Protein AF-A0A4Y2PRA4-F1 (afdb_monomer_lite)

Secondary structure (DSSP, 8-state):
---PPPS-----------S---HHHHHHHHTTSSSSPBPTTSSB--HHHHHHT-GGGGGGPPPPPPSTTHHHHHHHHHH-HHHHHHHHHHHHHHHHHHHHHHHHHHHHHHHHHHHHHHHHHHHHHHHHHHHH-

Structure (mmCIF, N/CA/C/O backbone):
data_AF-A0A4Y2PRA4-F1
#
_entry.id   AF-A0A4Y2PRA4-F1
#
loop_
_atom_site.group_PDB
_atom_site.id
_atom_site.type_symbol
_atom_site.label_atom_id
_atom_site.label_alt_id
_atom_site.label_comp_id
_atom_site.label_asym_id
_atom_site.label_entity_id
_atom_site.label_seq_id
_atom_site.pdbx_PDB_ins_code
_atom_site.Cartn_x
_atom_site.Cartn_y
_atom_site.Cartn_z
_atom_site.occupancy
_atom_site.B_iso_or_equiv
_atom_site.auth_seq_id
_atom_site.auth_comp_id
_atom_site.auth_as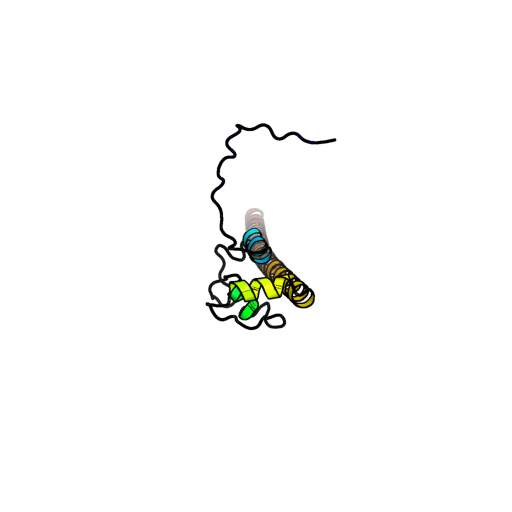ym_id
_atom_site.auth_atom_id
_atom_site.pdbx_PDB_model_num
ATOM 1 N N . MET A 1 1 ? -9.349 39.445 25.478 1.00 37.06 1 MET A N 1
ATOM 2 C CA . MET A 1 1 ? -9.849 39.540 24.090 1.00 37.06 1 MET A CA 1
ATOM 3 C C . MET A 1 1 ? -11.007 38.573 23.947 1.00 37.06 1 MET A C 1
ATOM 5 O O . MET A 1 1 ? -10.808 37.377 24.086 1.00 37.06 1 MET A O 1
ATOM 9 N N . ILE A 1 2 ? -12.215 39.108 23.796 1.00 34.78 2 ILE A N 1
ATOM 10 C CA . ILE A 1 2 ? -13.472 38.359 23.706 1.00 34.78 2 ILE A CA 1
ATOM 11 C C . ILE A 1 2 ? -13.952 38.535 22.265 1.00 34.78 2 ILE A C 1
ATOM 13 O O . ILE A 1 2 ? -14.227 39.664 21.858 1.00 34.78 2 ILE A O 1
ATOM 17 N N . PHE A 1 3 ? -14.015 37.462 21.477 1.00 33.72 3 PHE A N 1
ATOM 18 C CA . PHE A 1 3 ? -14.594 37.524 20.135 1.00 33.72 3 PHE A CA 1
ATOM 19 C C . PHE A 1 3 ? -16.120 37.499 20.255 1.00 33.72 3 PHE A C 1
ATOM 21 O O . PHE A 1 3 ? -16.711 36.487 20.625 1.00 33.72 3 PHE A O 1
ATOM 28 N N . ARG A 1 4 ? -16.764 38.635 19.964 1.00 39.28 4 ARG A N 1
ATOM 29 C CA . ARG A 1 4 ? -18.213 38.698 19.734 1.00 39.28 4 ARG A CA 1
ATOM 30 C C . ARG A 1 4 ? -18.503 38.064 18.373 1.00 39.28 4 ARG A C 1
ATOM 32 O O . ARG A 1 4 ? -17.969 38.514 17.364 1.00 39.28 4 ARG A O 1
ATOM 39 N N . VAL A 1 5 ? -19.351 37.040 18.354 1.00 46.97 5 VAL A N 1
ATOM 40 C CA . VAL A 1 5 ? -19.907 36.450 17.130 1.00 46.97 5 VAL A CA 1
ATOM 41 C C . VAL A 1 5 ? -21.055 37.344 16.652 1.00 46.97 5 VAL A C 1
ATOM 43 O O . VAL A 1 5 ? -21.958 37.659 17.427 1.00 46.97 5 VAL A O 1
ATOM 46 N N . THR A 1 6 ? -21.017 37.790 15.398 1.00 39.81 6 THR A N 1
ATOM 47 C CA . THR A 1 6 ? -22.123 38.509 14.750 1.00 39.81 6 THR A CA 1
ATOM 48 C C . THR A 1 6 ? -23.201 37.516 14.286 1.00 39.81 6 THR A C 1
ATOM 50 O O . THR A 1 6 ? -22.863 36.487 13.698 1.00 39.81 6 THR A O 1
ATOM 53 N N . PRO A 1 7 ? -24.503 37.777 14.514 1.00 42.66 7 PRO A N 1
ATOM 54 C CA . PRO A 1 7 ? -25.568 36.913 14.017 1.00 42.66 7 PRO A CA 1
ATOM 55 C C . PRO A 1 7 ? -25.950 37.337 12.592 1.00 42.66 7 PRO A C 1
ATOM 57 O O . PRO A 1 7 ? -26.307 38.490 12.368 1.00 42.66 7 PRO A O 1
ATOM 60 N N . GLY A 1 8 ? -25.884 36.423 11.617 1.00 50.56 8 GLY A N 1
ATOM 61 C CA . GLY A 1 8 ? -26.478 36.662 10.289 1.00 50.56 8 GLY A CA 1
ATOM 62 C C . GLY A 1 8 ? -25.689 36.181 9.074 1.00 50.56 8 GLY A C 1
ATOM 63 O O . GLY A 1 8 ? -26.234 36.179 7.971 1.00 50.56 8 GLY A O 1
ATOM 64 N N . VAL A 1 9 ? -24.448 35.716 9.228 1.00 44.66 9 VAL A N 1
ATOM 65 C CA . VAL A 1 9 ? -23.766 35.034 8.120 1.00 44.66 9 VAL A CA 1
ATOM 66 C C . VAL A 1 9 ? -24.272 33.597 8.077 1.00 44.66 9 VAL A C 1
ATOM 68 O O . VAL A 1 9 ? -23.974 32.797 8.962 1.00 44.66 9 VAL A O 1
ATOM 71 N N . ARG A 1 10 ? -25.064 33.271 7.049 1.00 51.12 10 ARG A N 1
ATOM 72 C CA . ARG A 1 10 ? -25.344 31.880 6.682 1.00 51.12 10 ARG A CA 1
ATOM 73 C C . ARG A 1 10 ? -24.005 31.208 6.410 1.00 51.12 10 ARG A C 1
ATOM 75 O O . ARG A 1 10 ? -23.402 31.421 5.362 1.00 51.12 10 ARG A O 1
ATOM 82 N N . VAL A 1 11 ? -23.546 30.412 7.369 1.00 49.62 11 VAL A N 1
ATOM 83 C CA . VAL A 1 11 ? -22.518 29.407 7.124 1.00 49.62 11 VAL A CA 1
ATOM 84 C C . VAL A 1 11 ? -23.088 28.518 6.018 1.00 49.62 11 VAL A C 1
ATOM 86 O O . VAL A 1 11 ? -24.207 28.020 6.188 1.00 49.62 11 VAL A O 1
ATOM 89 N N . PRO A 1 12 ? -22.408 28.349 4.871 1.00 39.25 12 PRO A N 1
ATOM 90 C CA . PRO A 1 12 ? -22.815 27.340 3.912 1.00 39.25 12 PRO A CA 1
ATOM 9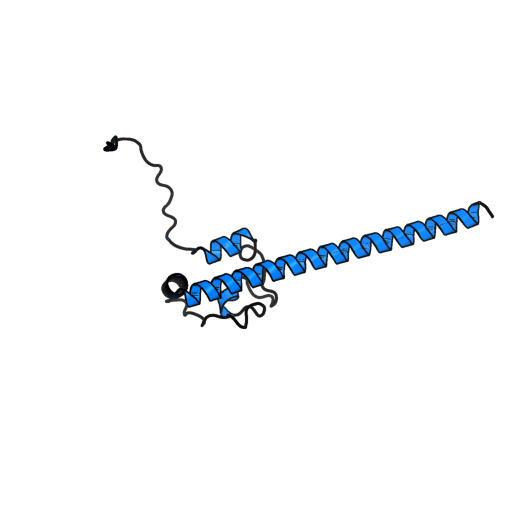1 C C . PRO A 1 12 ? -22.901 26.032 4.686 1.00 39.25 12 PRO A C 1
ATOM 93 O O . PRO A 1 12 ? -21.936 25.643 5.345 1.00 39.25 12 PRO A O 1
ATOM 96 N N . GLN A 1 13 ? -24.068 25.394 4.676 1.00 44.34 13 GLN A N 1
ATOM 97 C CA . GLN A 1 13 ? -24.222 24.054 5.213 1.00 44.34 13 GLN A CA 1
ATOM 98 C C . GLN A 1 13 ? -23.409 23.144 4.293 1.00 44.34 13 GLN A C 1
ATOM 100 O O . GLN A 1 13 ? -23.906 22.628 3.296 1.00 44.34 13 GLN A O 1
ATOM 105 N N . VAL A 1 14 ? -22.108 23.049 4.570 1.00 44.88 14 VAL A N 1
ATOM 106 C CA . VAL A 1 14 ? -21.234 22.066 3.953 1.00 44.88 14 VAL A CA 1
ATOM 107 C C . VAL A 1 14 ? -21.852 20.741 4.348 1.00 44.88 14 VAL A C 1
ATOM 109 O O . VAL A 1 14 ? -22.011 20.464 5.539 1.00 44.88 14 VAL A O 1
ATOM 112 N N . ALA A 1 15 ? -22.318 20.008 3.339 1.00 39.56 15 ALA A N 1
ATOM 113 C CA . ALA A 1 15 ? -22.976 18.730 3.503 1.00 39.56 15 ALA A CA 1
ATOM 114 C C . ALA A 1 15 ? -22.232 17.917 4.564 1.00 39.56 15 ALA A C 1
ATOM 116 O O . ALA A 1 15 ? -21.016 17.736 4.483 1.00 39.56 15 ALA A O 1
ATOM 117 N N . SER A 1 16 ? -22.970 17.496 5.587 1.00 39.88 16 SER A N 1
ATOM 118 C CA . SER A 1 16 ? -22.447 16.690 6.678 1.00 39.88 16 SER A CA 1
ATOM 119 C C . SER A 1 16 ? -21.997 15.348 6.097 1.00 39.88 16 SER A C 1
ATOM 121 O O . SER A 1 16 ? -22.792 14.419 5.933 1.00 39.88 16 SER A O 1
ATOM 123 N N . ALA A 1 17 ? -20.726 15.266 5.703 1.00 39.94 17 ALA A N 1
ATOM 124 C CA . ALA A 1 17 ? -20.071 14.015 5.376 1.00 39.94 17 ALA A CA 1
ATOM 125 C C . ALA A 1 17 ? -19.891 13.269 6.697 1.00 39.94 17 ALA A C 1
ATOM 127 O O . ALA A 1 17 ? -18.915 13.463 7.417 1.00 39.94 17 ALA A O 1
ATOM 128 N N . HIS A 1 18 ? -20.895 12.471 7.040 1.00 31.83 18 HIS A N 1
ATOM 129 C CA . HIS A 1 18 ? -20.860 11.552 8.161 1.00 31.83 18 HIS A CA 1
ATOM 130 C C . HIS A 1 18 ? -19.612 10.653 8.031 1.00 31.83 18 HIS A C 1
ATOM 132 O O . HIS A 1 18 ? -19.533 9.814 7.135 1.00 31.83 18 HIS A O 1
ATOM 138 N N . GLU A 1 19 ? -18.614 10.893 8.885 1.00 48.75 19 GLU A N 1
ATOM 139 C CA . GLU A 1 19 ? -17.744 9.918 9.571 1.00 48.75 19 GLU A CA 1
ATOM 140 C C . GLU A 1 19 ? -16.987 8.823 8.803 1.00 48.75 19 GLU A C 1
ATOM 142 O O . GLU A 1 19 ? -16.339 7.993 9.434 1.00 48.75 19 GLU A O 1
ATOM 147 N N . ARG A 1 20 ? -16.994 8.746 7.475 1.00 45.81 20 ARG A N 1
ATOM 148 C CA . ARG A 1 20 ? -16.714 7.428 6.886 1.00 45.81 20 ARG A CA 1
ATOM 149 C C . ARG A 1 20 ? -15.289 7.012 6.582 1.00 45.81 20 ARG A C 1
ATOM 151 O O . ARG A 1 20 ? -15.165 5.878 6.145 1.00 45.81 20 ARG A O 1
ATOM 158 N N . HIS A 1 21 ? -14.232 7.784 6.850 1.00 56.69 21 HIS A N 1
ATOM 159 C CA . HIS A 1 21 ? -12.861 7.329 6.559 1.00 56.69 21 HIS A CA 1
ATOM 160 C C . HIS A 1 21 ? -11.795 7.994 7.454 1.00 56.69 21 HIS A C 1
ATOM 162 O O . HIS A 1 21 ? -11.484 9.171 7.300 1.00 56.69 21 HIS A O 1
ATOM 168 N N . GLY A 1 22 ? -11.213 7.220 8.382 1.00 61.06 22 GLY A N 1
ATOM 169 C CA . GLY A 1 22 ? -10.091 7.653 9.224 1.00 61.06 22 GLY A CA 1
ATOM 170 C C . GLY A 1 22 ? -8.802 7.943 8.430 1.00 61.06 22 GLY A C 1
ATOM 171 O O . GLY A 1 22 ? -8.734 7.658 7.230 1.00 61.06 22 GLY A O 1
ATOM 172 N N . PRO A 1 23 ? -7.737 8.450 9.089 1.00 67.62 23 PRO A N 1
ATOM 173 C CA . PRO A 1 23 ? -6.486 8.863 8.436 1.00 67.62 23 PRO A CA 1
ATOM 174 C C . PRO A 1 23 ? -5.882 7.781 7.532 1.00 67.62 23 PRO A C 1
ATOM 176 O O . PRO A 1 23 ? -5.277 8.094 6.511 1.00 67.62 23 PRO A O 1
ATOM 179 N N . PHE A 1 24 ? -6.102 6.508 7.860 1.00 70.12 24 PHE A N 1
ATOM 180 C CA . PHE A 1 24 ? -5.676 5.365 7.059 1.00 70.12 24 PHE A CA 1
ATOM 181 C C . PHE A 1 24 ? -6.196 5.395 5.619 1.00 70.12 24 PHE A C 1
ATOM 183 O O . PHE A 1 24 ? -5.414 5.302 4.676 1.00 70.12 24 PHE A O 1
ATOM 190 N N . VAL A 1 25 ? -7.505 5.567 5.429 1.00 74.31 25 VAL A N 1
ATOM 191 C CA . VAL A 1 25 ? -8.098 5.558 4.086 1.00 74.31 25 VAL A CA 1
ATOM 192 C C . VAL A 1 25 ? -7.681 6.803 3.312 1.00 74.31 25 VAL A C 1
ATOM 194 O O . VAL A 1 25 ? -7.388 6.708 2.123 1.00 74.31 25 VAL A O 1
ATOM 197 N N . THR A 1 26 ? -7.554 7.944 3.992 1.00 74.44 26 THR A N 1
ATOM 198 C CA . THR A 1 26 ? -7.027 9.181 3.401 1.00 74.44 26 THR A CA 1
ATOM 199 C C . THR A 1 26 ? -5.605 8.992 2.873 1.00 74.44 26 THR A C 1
ATOM 201 O O . THR A 1 26 ? -5.309 9.399 1.749 1.00 74.44 26 THR A O 1
ATOM 204 N N . TYR A 1 27 ? -4.728 8.334 3.640 1.00 73.12 27 TYR A N 1
ATOM 205 C CA . TYR A 1 27 ? -3.368 8.020 3.194 1.00 73.12 27 TYR A CA 1
ATOM 206 C C . TYR A 1 27 ? -3.362 7.057 2.006 1.00 73.12 27 TYR A C 1
ATOM 208 O O . TYR A 1 27 ? -2.668 7.315 1.023 1.00 73.12 27 TYR A O 1
ATOM 216 N N . LEU A 1 28 ? -4.162 5.990 2.049 1.00 79.00 28 LEU A N 1
ATOM 217 C CA . LEU A 1 28 ? -4.260 5.053 0.928 1.00 79.00 28 LEU A CA 1
ATOM 218 C C . LEU A 1 28 ? -4.791 5.729 -0.342 1.00 79.00 28 LEU A C 1
ATOM 220 O O . LEU A 1 28 ? -4.277 5.478 -1.428 1.00 79.00 28 LEU A O 1
ATOM 224 N N . HIS A 1 29 ? -5.785 6.606 -0.224 1.00 79.75 29 HIS A N 1
ATOM 225 C CA . HIS A 1 29 ? -6.331 7.348 -1.357 1.00 79.75 29 HIS A CA 1
ATOM 226 C C . HIS A 1 29 ? -5.310 8.332 -1.943 1.00 79.75 29 HIS A C 1
ATOM 228 O O . HIS A 1 29 ? -5.151 8.406 -3.157 1.00 79.75 29 HIS A O 1
ATOM 234 N N . ARG A 1 30 ? -4.560 9.053 -1.097 1.00 79.12 30 ARG A N 1
ATOM 235 C CA . ARG A 1 30 ? -3.521 9.997 -1.545 1.00 79.12 30 ARG A CA 1
ATOM 236 C C . ARG A 1 30 ? -2.442 9.332 -2.404 1.00 79.12 30 ARG A C 1
ATOM 238 O O . ARG A 1 30 ? -1.912 9.974 -3.305 1.00 79.12 30 ARG A O 1
ATOM 245 N N . PHE A 1 31 ? -2.121 8.073 -2.123 1.00 74.12 31 PHE A N 1
ATOM 246 C CA . PHE A 1 31 ? -1.151 7.287 -2.891 1.00 74.12 31 PHE A CA 1
ATOM 247 C C . PHE A 1 31 ? -1.800 6.376 -3.948 1.00 74.12 31 PHE A C 1
ATOM 249 O O . PHE A 1 31 ? -1.130 5.495 -4.490 1.00 74.12 31 PHE A O 1
ATOM 256 N N . ASP A 1 32 ? -3.090 6.582 -4.238 1.00 76.25 32 ASP A N 1
ATOM 257 C CA . ASP A 1 32 ? -3.881 5.814 -5.209 1.00 76.25 32 ASP A CA 1
ATOM 258 C C . ASP A 1 32 ? -3.822 4.288 -4.975 1.00 76.25 32 ASP A C 1
ATOM 260 O O . ASP A 1 32 ? -3.825 3.466 -5.892 1.00 76.25 32 ASP A O 1
ATOM 264 N N . LEU A 1 33 ? -3.737 3.888 -3.703 1.00 75.75 33 LEU A N 1
ATOM 265 C CA . LEU A 1 33 ? -3.746 2.486 -3.284 1.00 75.75 33 LEU A CA 1
ATOM 266 C C . LEU A 1 33 ? -5.171 1.919 -3.211 1.00 75.75 33 LEU A C 1
ATOM 268 O O . LEU A 1 33 ? -5.348 0.721 -3.408 1.00 75.75 33 LEU A O 1
ATOM 272 N N . CYS A 1 34 ? -6.171 2.765 -2.926 1.00 68.75 34 CYS A N 1
ATOM 273 C CA . CYS A 1 34 ? -7.549 2.355 -2.616 1.00 68.75 34 CYS A CA 1
ATOM 274 C C . CYS A 1 34 ? -8.575 2.652 -3.728 1.00 68.75 34 CYS A C 1
ATOM 276 O O . CYS A 1 34 ? -9.633 2.025 -3.771 1.00 68.75 34 CYS A 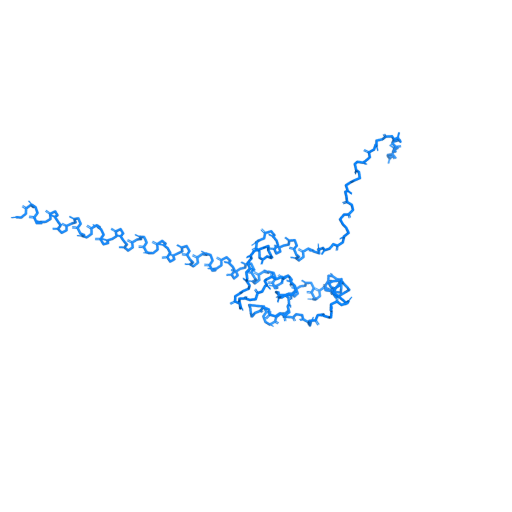O 1
ATOM 278 N N . SER A 1 35 ? -8.311 3.632 -4.593 1.00 61.28 35 SER A N 1
ATOM 279 C CA . SER A 1 35 ? -9.300 4.186 -5.527 1.00 61.28 35 SER A CA 1
ATOM 280 C C . SER A 1 35 ? -9.499 3.334 -6.782 1.00 61.28 35 SER A C 1
ATOM 282 O O . SER A 1 35 ? -10.638 3.177 -7.209 1.00 61.28 35 SER A O 1
ATOM 284 N N . HIS A 1 36 ? -8.440 2.735 -7.343 1.00 60.09 36 HIS A N 1
ATOM 285 C CA . HIS A 1 36 ? -8.543 1.952 -8.591 1.00 60.09 36 HIS A CA 1
ATOM 286 C C . HIS A 1 36 ? -7.594 0.745 -8.690 1.00 60.09 36 HIS A C 1
ATOM 288 O O . HIS A 1 36 ? -7.641 0.015 -9.679 1.00 60.09 36 HIS A O 1
ATOM 294 N N . ASN A 1 37 ? -6.749 0.495 -7.683 1.00 67.19 37 ASN A N 1
ATOM 295 C CA . ASN A 1 37 ? -5.761 -0.582 -7.738 1.00 67.19 37 ASN A CA 1
ATOM 296 C C . ASN A 1 37 ? -6.238 -1.855 -7.028 1.00 67.19 37 ASN A C 1
ATOM 298 O O . ASN A 1 37 ? -6.721 -1.834 -5.894 1.00 67.19 37 ASN A O 1
ATOM 302 N N . ARG A 1 38 ? -6.085 -2.989 -7.718 1.00 80.62 38 ARG A N 1
ATOM 303 C CA . ARG A 1 38 ? -6.199 -4.326 -7.125 1.00 80.62 38 ARG A CA 1
ATOM 304 C C . ARG A 1 38 ? -4.962 -4.576 -6.262 1.00 80.62 38 ARG A C 1
ATOM 306 O O . ARG A 1 38 ? -3.883 -4.056 -6.542 1.00 80.62 38 ARG A O 1
ATOM 313 N N . CYS A 1 39 ? -5.117 -5.363 -5.206 1.00 84.50 39 CYS A N 1
ATOM 314 C CA . CYS A 1 39 ? -3.970 -5.850 -4.448 1.00 84.50 39 CYS A CA 1
ATOM 315 C C . CYS A 1 39 ? -3.089 -6.744 -5.342 1.00 84.50 39 CYS A C 1
ATOM 317 O O . CYS A 1 39 ? -3.567 -7.276 -6.339 1.00 84.50 39 CYS A O 1
ATOM 319 N N . VAL A 1 40 ? -1.835 -6.991 -4.947 1.00 83.06 40 VAL A N 1
ATOM 320 C CA . VAL A 1 40 ? -0.935 -7.957 -5.613 1.00 83.06 40 VAL A CA 1
ATOM 321 C C . VAL A 1 40 ? -1.529 -9.371 -5.729 1.00 83.06 40 VAL A C 1
ATOM 323 O O . VAL A 1 40 ? -1.069 -10.168 -6.533 1.00 83.06 40 VAL A O 1
ATOM 326 N N . CYS A 1 41 ? -2.546 -9.701 -4.927 1.00 86.50 41 CYS A N 1
ATOM 327 C CA . CYS A 1 41 ? -3.296 -10.954 -5.024 1.00 86.50 41 CYS A CA 1
ATOM 328 C C . CYS A 1 41 ? -4.556 -10.864 -5.903 1.00 86.50 41 CYS A C 1
ATOM 330 O O . CYS A 1 41 ? -5.464 -11.676 -5.749 1.00 86.50 41 CYS A O 1
ATOM 332 N N . ASP A 1 42 ? -4.663 -9.840 -6.750 1.00 84.50 42 ASP A N 1
ATOM 333 C CA . ASP A 1 42 ? -5.783 -9.567 -7.661 1.00 84.50 42 ASP A CA 1
ATOM 334 C C . ASP A 1 42 ? -7.153 -9.341 -6.994 1.00 84.50 42 ASP A C 1
ATOM 336 O O . ASP A 1 42 ? -8.176 -9.165 -7.667 1.00 84.50 42 ASP A O 1
ATOM 340 N N . ALA A 1 43 ? -7.203 -9.273 -5.666 1.00 86.69 43 ALA A N 1
ATOM 341 C CA . ALA A 1 43 ? -8.399 -8.908 -4.921 1.00 86.69 43 ALA A CA 1
ATOM 342 C C . ALA A 1 43 ? -8.649 -7.391 -4.950 1.00 86.69 43 ALA A C 1
ATOM 344 O O . ALA A 1 43 ? -7.746 -6.587 -5.202 1.00 86.69 43 ALA A O 1
ATOM 345 N N . LYS A 1 44 ? -9.889 -6.987 -4.651 1.00 85.12 44 LYS A N 1
ATOM 346 C CA . LYS A 1 44 ? -10.248 -5.574 -4.477 1.00 85.12 44 LYS A CA 1
ATOM 347 C C . LYS A 1 44 ? -9.386 -4.960 -3.365 1.00 85.12 44 LYS A C 1
ATOM 349 O O . LYS A 1 44 ? -9.428 -5.422 -2.229 1.00 85.12 44 LYS A O 1
ATOM 354 N N . GLY A 1 45 ? -8.613 -3.928 -3.701 1.00 83.50 45 GLY A N 1
ATOM 355 C CA . GLY A 1 45 ? -7.719 -3.225 -2.780 1.00 83.50 45 GLY A CA 1
ATOM 356 C C . GLY A 1 45 ? -8.453 -2.217 -1.898 1.00 83.50 45 GLY A C 1
ATOM 357 O O . GLY A 1 45 ? -8.122 -1.037 -1.907 1.00 83.50 45 GLY A O 1
ATOM 358 N N . ASP A 1 46 ? -9.480 -2.646 -1.165 1.00 85.25 46 ASP A N 1
ATOM 359 C CA . ASP A 1 46 ? -10.096 -1.774 -0.163 1.00 85.25 46 ASP A CA 1
ATOM 360 C C . ASP A 1 46 ? -9.243 -1.708 1.125 1.00 85.25 46 ASP A C 1
ATOM 362 O O . ASP A 1 46 ? -8.367 -2.553 1.351 1.00 85.25 46 ASP A O 1
ATOM 366 N N . PRO A 1 47 ? -9.458 -0.706 1.995 1.00 84.88 47 PRO A N 1
ATOM 367 C CA . PRO A 1 47 ? -8.632 -0.517 3.183 1.00 84.88 47 PRO A CA 1
ATOM 368 C C . PRO A 1 47 ? -8.656 -1.725 4.129 1.00 84.88 47 PRO A C 1
ATOM 370 O O . PRO A 1 47 ? -7.632 -2.079 4.714 1.00 84.88 47 PRO A O 1
ATOM 373 N N . ASN A 1 48 ? -9.802 -2.401 4.253 1.00 87.75 48 ASN A N 1
ATOM 374 C CA . ASN A 1 48 ? -9.931 -3.570 5.117 1.00 87.75 48 ASN A CA 1
ATOM 375 C C . ASN A 1 48 ? -9.147 -4.749 4.536 1.00 87.75 48 ASN A C 1
ATOM 377 O O . ASN A 1 48 ? -8.479 -5.467 5.281 1.00 87.75 48 ASN A O 1
ATOM 381 N N . HIS A 1 49 ? -9.176 -4.929 3.211 1.00 89.94 49 HIS A N 1
ATOM 382 C CA . HIS A 1 49 ? -8.362 -5.931 2.528 1.00 89.94 49 HIS A CA 1
ATOM 383 C C . HIS A 1 49 ? -6.869 -5.733 2.822 1.00 89.94 49 HIS A C 1
ATOM 385 O O . HIS A 1 49 ? -6.189 -6.679 3.228 1.00 89.94 49 HIS A O 1
ATOM 391 N N . TYR A 1 50 ? -6.362 -4.506 2.689 1.00 88.00 50 TYR A N 1
ATOM 392 C CA . TYR A 1 50 ? -4.962 -4.207 2.993 1.00 88.00 50 TYR A CA 1
ATOM 393 C C . TYR A 1 50 ? -4.590 -4.465 4.452 1.00 88.00 50 TYR A C 1
ATOM 395 O O . TYR A 1 50 ? -3.495 -4.953 4.722 1.00 88.00 50 TYR A O 1
ATOM 403 N N . ALA A 1 51 ? -5.505 -4.185 5.377 1.00 91.38 51 ALA A N 1
ATOM 404 C CA . ALA A 1 51 ? -5.273 -4.349 6.805 1.00 91.38 51 ALA A CA 1
ATOM 405 C C . ALA A 1 51 ? -5.385 -5.804 7.301 1.00 91.38 51 ALA A C 1
ATOM 407 O O . ALA A 1 51 ? -4.883 -6.100 8.386 1.00 91.38 51 ALA A O 1
ATOM 408 N N . THR A 1 52 ? -6.062 -6.699 6.567 1.00 92.94 52 THR A N 1
ATOM 409 C CA . THR A 1 52 ? -6.474 -8.021 7.095 1.00 92.94 52 THR A CA 1
ATOM 410 C C . THR A 1 52 ? -6.178 -9.220 6.188 1.00 92.94 52 THR A C 1
ATOM 412 O O . THR A 1 52 ? -6.230 -10.349 6.666 1.00 92.94 52 THR A O 1
ATOM 415 N N . VAL A 1 53 ? -5.905 -9.015 4.891 1.00 93.25 53 VAL A N 1
ATOM 416 C CA . VAL A 1 53 ? -5.761 -10.111 3.905 1.00 93.25 53 VAL A CA 1
ATOM 417 C C . VAL A 1 53 ? -4.544 -9.946 2.991 1.00 93.25 53 VAL A C 1
ATOM 419 O O . VAL A 1 53 ? -3.945 -10.945 2.597 1.00 93.25 53 VAL A O 1
ATOM 422 N N . CYS A 1 54 ? -4.157 -8.715 2.652 1.00 91.56 54 CYS A N 1
ATOM 423 C CA . CYS A 1 54 ? -3.100 -8.434 1.677 1.00 91.56 54 CYS A CA 1
ATOM 424 C C . CYS A 1 54 ? -1.787 -9.194 1.975 1.00 91.56 54 CYS A C 1
ATOM 426 O O . CYS A 1 54 ? -1.220 -9.025 3.057 1.00 91.56 54 CYS A O 1
ATOM 428 N N . PRO A 1 55 ? -1.235 -9.975 1.026 1.00 93.00 55 PRO A N 1
ATOM 429 C CA . PRO A 1 55 ? -0.003 -10.733 1.261 1.00 93.00 55 PRO A CA 1
ATOM 430 C C . PRO A 1 55 ? 1.208 -9.863 1.616 1.00 93.00 55 PRO A C 1
ATOM 432 O O . PRO A 1 55 ? 2.060 -10.288 2.392 1.00 93.00 55 PRO A O 1
ATOM 435 N N . VAL A 1 56 ? 1.261 -8.634 1.093 1.00 91.56 56 VAL A N 1
ATOM 436 C CA . VAL A 1 56 ? 2.359 -7.679 1.327 1.00 91.56 56 VAL A CA 1
ATOM 437 C C . VAL A 1 56 ? 2.474 -7.300 2.807 1.00 91.56 56 VAL A C 1
ATOM 439 O O . VAL A 1 56 ? 3.567 -7.053 3.306 1.00 91.56 56 VAL A O 1
ATOM 442 N N . THR A 1 57 ? 1.355 -7.280 3.532 1.00 92.88 57 THR A N 1
ATOM 443 C CA . THR A 1 57 ? 1.283 -6.869 4.941 1.00 92.88 57 THR A CA 1
ATOM 444 C C . THR A 1 57 ? 1.016 -8.034 5.891 1.00 92.88 57 THR A C 1
ATOM 446 O O . THR A 1 57 ? 0.662 -7.801 7.045 1.00 92.88 57 THR A O 1
ATOM 449 N N . LYS A 1 58 ? 1.222 -9.285 5.454 1.00 93.69 58 LYS A N 1
ATOM 450 C CA . LYS A 1 58 ? 0.852 -10.504 6.199 1.00 93.69 58 LYS A CA 1
ATOM 451 C C . LYS A 1 58 ? 1.304 -10.516 7.661 1.00 93.69 58 LYS A C 1
ATOM 453 O O . LYS A 1 58 ? 0.524 -10.855 8.544 1.00 93.69 58 LYS A O 1
ATOM 458 N N . SER A 1 59 ? 2.536 -10.096 7.937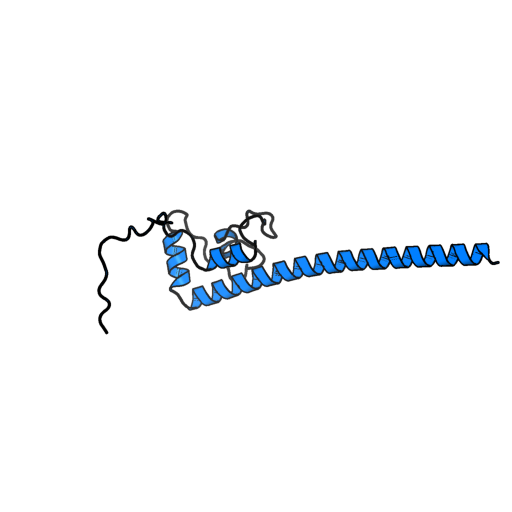 1.00 93.50 59 SER A N 1
ATOM 459 C CA . SER A 1 59 ? 3.091 -10.066 9.301 1.00 93.50 59 SER A CA 1
ATOM 460 C C . SER A 1 59 ? 2.448 -9.019 10.220 1.00 93.50 59 SER A C 1
ATOM 462 O O . SER A 1 59 ? 2.681 -9.024 11.425 1.00 93.50 59 SER A O 1
ATOM 464 N N . PHE A 1 60 ? 1.656 -8.105 9.662 1.00 93.62 60 PHE A N 1
ATOM 465 C CA . PHE A 1 60 ? 1.068 -6.968 10.361 1.00 93.62 60 PHE A CA 1
ATOM 466 C C . PHE A 1 60 ? -0.461 -6.974 10.332 1.00 93.62 60 PHE A C 1
ATOM 468 O O . PHE A 1 60 ? -1.071 -6.007 10.790 1.00 93.62 60 PHE A O 1
ATOM 475 N N . HIS A 1 61 ? -1.077 -8.045 9.824 1.00 94.00 61 HIS A N 1
ATOM 476 C CA . HIS A 1 61 ? -2.526 -8.156 9.719 1.00 94.00 61 HIS A CA 1
ATOM 477 C C . HIS A 1 61 ? -3.226 -7.910 11.053 1.00 94.00 61 HIS A C 1
ATOM 479 O O . HIS A 1 61 ? -2.817 -8.371 12.122 1.00 94.00 61 HIS A O 1
ATOM 485 N N . PHE A 1 62 ? -4.325 -7.176 10.967 1.00 93.94 62 PHE A N 1
ATOM 486 C CA . PHE A 1 62 ? -5.316 -7.105 12.020 1.00 93.94 62 PHE A CA 1
ATOM 487 C C . PHE A 1 62 ? -6.304 -8.258 11.876 1.00 93.94 62 PHE A C 1
ATOM 489 O O . PHE A 1 62 ? -6.523 -8.791 10.787 1.00 93.94 62 PHE A O 1
ATOM 496 N N . MET A 1 63 ? -6.941 -8.616 12.989 1.00 92.94 63 MET A N 1
ATOM 497 C CA . MET A 1 63 ? -8.051 -9.556 12.954 1.00 92.94 63 MET A CA 1
ATOM 498 C C . MET A 1 63 ? -9.179 -8.973 12.104 1.00 92.94 63 MET A C 1
ATOM 500 O O . MET A 1 63 ? -9.531 -7.802 12.263 1.00 92.94 63 MET A O 1
ATOM 504 N N . LYS A 1 64 ? -9.729 -9.788 11.203 1.00 90.75 64 LYS A N 1
ATOM 505 C CA . LYS A 1 64 ? -10.807 -9.369 10.312 1.00 90.75 64 LYS A CA 1
ATOM 506 C C . LYS A 1 64 ? -12.061 -9.015 11.129 1.00 90.75 64 LYS A C 1
ATOM 508 O O . LYS A 1 64 ? -12.529 -9.873 11.878 1.00 90.75 64 LYS A O 1
ATOM 513 N N . PRO A 1 65 ? -12.612 -7.796 10.997 1.00 88.62 65 PRO A N 1
ATOM 514 C CA . PRO A 1 65 ? -13.841 -7.431 11.688 1.00 88.62 65 PRO A CA 1
ATOM 515 C C . PRO A 1 65 ? -15.062 -8.093 11.039 1.00 88.62 65 PRO A C 1
ATOM 517 O O . PRO A 1 65 ? -15.051 -8.414 9.846 1.00 88.62 65 PRO A O 1
ATOM 520 N N . SER A 1 66 ? -16.141 -8.248 11.810 1.00 90.31 66 SER A N 1
ATOM 521 C CA . SER A 1 66 ? -17.472 -8.448 11.230 1.00 90.31 66 SER A CA 1
ATOM 522 C C . SER A 1 66 ? -17.940 -7.153 10.558 1.00 90.31 66 SER A C 1
ATOM 524 O O . SER A 1 66 ? -17.500 -6.059 10.917 1.00 90.31 66 SER A O 1
ATOM 526 N N . ALA A 1 67 ? -18.840 -7.263 9.578 1.00 87.50 67 ALA A N 1
ATOM 527 C CA . ALA A 1 67 ? -19.374 -6.091 8.882 1.00 87.50 67 ALA A CA 1
ATOM 528 C C . ALA A 1 67 ? -20.101 -5.124 9.838 1.00 87.50 67 ALA A C 1
ATOM 530 O O . ALA A 1 67 ? -19.994 -3.912 9.681 1.00 87.50 67 ALA A O 1
ATOM 531 N N . GLU A 1 68 ? -20.781 -5.666 10.850 1.00 91.62 68 GLU A N 1
ATOM 532 C CA . GLU A 1 68 ? -21.526 -4.914 11.868 1.00 91.62 68 GLU A CA 1
ATOM 533 C C . GLU A 1 68 ? -20.608 -4.099 12.790 1.00 91.62 68 GLU A C 1
ATOM 535 O O . GLU A 1 68 ? -20.952 -2.988 13.178 1.00 91.62 68 GLU A O 1
ATOM 540 N N . ASN A 1 69 ? -19.405 -4.607 13.083 1.00 89.62 69 ASN A N 1
ATOM 541 C CA . ASN A 1 69 ? -18.471 -3.988 14.031 1.00 89.62 69 ASN A CA 1
ATOM 542 C C . ASN A 1 69 ? -17.355 -3.190 13.345 1.00 89.62 69 ASN A C 1
ATOM 544 O O . ASN A 1 69 ? -16.341 -2.871 13.968 1.00 89.62 69 ASN A O 1
ATOM 548 N N . LEU A 1 70 ? -17.499 -2.890 12.053 1.00 86.62 70 LEU A N 1
ATOM 549 C CA . LEU A 1 70 ? -16.408 -2.343 11.251 1.00 86.62 70 LEU A CA 1
ATOM 550 C C . LEU A 1 70 ? -15.975 -0.941 11.711 1.00 86.62 70 LEU A C 1
ATOM 552 O O . LEU A 1 70 ? -14.779 -0.660 11.724 1.00 86.62 70 LEU A O 1
ATOM 556 N N . SER A 1 71 ? -16.920 -0.086 12.128 1.00 86.50 71 SER A N 1
ATOM 557 C CA . SER A 1 71 ? -16.608 1.256 12.657 1.00 86.50 71 SER A CA 1
ATOM 558 C C . SER A 1 71 ? -15.846 1.175 13.976 1.00 86.50 71 SER A C 1
ATOM 560 O O . SER A 1 71 ? -14.725 1.665 14.082 1.00 86.50 71 SER A O 1
ATOM 562 N N . THR A 1 72 ? -16.401 0.451 14.949 1.00 91.00 72 THR A N 1
ATOM 563 C CA . THR A 1 72 ? -15.794 0.270 16.273 1.00 91.00 72 THR A CA 1
ATOM 564 C C . THR A 1 72 ? -14.418 -0.387 16.186 1.00 91.00 72 THR A C 1
ATOM 566 O O . THR A 1 72 ? -13.501 -0.049 16.931 1.00 91.00 72 THR A O 1
ATOM 569 N N . TRP A 1 73 ? -14.225 -1.309 15.243 1.00 91.12 73 TRP A N 1
ATOM 570 C CA . TRP A 1 73 ? -12.916 -1.899 14.983 1.00 91.12 73 TRP A CA 1
ATOM 571 C C . TRP A 1 73 ? -11.882 -0.860 14.530 1.00 91.12 73 TRP A C 1
ATOM 573 O O . TRP A 1 73 ? -10.760 -0.860 15.039 1.00 91.12 73 TRP A O 1
ATOM 583 N N . TRP A 1 74 ? -12.257 0.053 13.628 1.00 88.06 74 TRP A N 1
ATOM 584 C CA . TRP A 1 74 ? -11.384 1.153 13.214 1.00 88.06 74 TRP A CA 1
ATOM 585 C C . TRP A 1 74 ? -11.080 2.111 14.364 1.00 88.06 74 TRP A C 1
ATOM 587 O O . TRP A 1 74 ? -9.924 2.493 14.543 1.00 88.06 74 TRP A O 1
ATOM 597 N N . GLU A 1 75 ? -12.082 2.465 15.164 1.00 89.88 75 GLU A N 1
ATOM 598 C CA . GLU A 1 75 ? -11.911 3.317 16.345 1.00 89.88 75 GLU A CA 1
ATOM 599 C C . GLU A 1 75 ? -10.903 2.713 17.325 1.00 89.88 75 GLU A C 1
ATOM 601 O O . GLU A 1 75 ? -9.968 3.397 17.740 1.00 89.88 75 GLU A O 1
ATOM 606 N N . ASN A 1 76 ? -11.011 1.414 17.608 1.00 91.25 76 ASN A N 1
ATOM 607 C CA . ASN A 1 76 ? -10.080 0.707 18.487 1.00 91.25 76 ASN A CA 1
ATOM 608 C C . ASN A 1 76 ? -8.645 0.718 17.948 1.00 91.25 76 ASN A C 1
ATOM 610 O O . ASN A 1 76 ? -7.701 0.921 18.711 1.00 91.25 76 ASN A O 1
ATOM 614 N N . ILE A 1 77 ? -8.468 0.536 16.635 1.00 91.25 77 ILE A N 1
ATOM 615 C CA . ILE A 1 77 ? -7.145 0.625 16.008 1.00 91.25 77 ILE A CA 1
ATOM 616 C C . ILE A 1 77 ? -6.561 2.024 16.185 1.00 91.25 77 ILE A C 1
ATOM 618 O O . ILE A 1 77 ? -5.369 2.131 16.455 1.00 91.25 77 ILE A O 1
ATOM 622 N N . VAL A 1 78 ? -7.380 3.069 16.026 1.00 89.06 78 VAL A N 1
ATOM 623 C CA . VAL A 1 78 ? -6.947 4.471 16.113 1.00 89.06 78 VAL A CA 1
ATOM 624 C C . VAL A 1 78 ? -6.642 4.902 17.545 1.00 89.06 78 VAL A C 1
ATOM 626 O O . VAL A 1 78 ? -5.712 5.677 17.769 1.00 89.06 78 VAL A O 1
ATOM 629 N N . GLN A 1 79 ? -7.394 4.394 18.517 1.00 90.94 79 GLN A N 1
ATOM 630 C CA . GLN A 1 79 ? -7.224 4.734 19.927 1.00 90.94 79 GLN A CA 1
ATOM 631 C C . GLN A 1 79 ? -6.048 3.993 20.579 1.00 90.94 79 GLN A C 1
ATOM 633 O O . GLN A 1 79 ? -5.365 4.559 21.437 1.00 90.94 79 GLN A O 1
ATOM 638 N N . ASP A 1 80 ? -5.766 2.752 20.172 1.00 93.44 80 ASP A N 1
ATOM 639 C CA . ASP A 1 80 ? -4.645 1.982 20.708 1.00 93.44 80 ASP A CA 1
ATOM 640 C C . ASP A 1 80 ? -3.318 2.340 20.019 1.00 93.44 80 ASP A C 1
ATOM 642 O O . ASP A 1 80 ? -3.119 2.123 18.823 1.00 93.44 80 ASP A O 1
ATOM 646 N N . LYS A 1 81 ? -2.344 2.825 20.798 1.00 93.94 81 LYS A N 1
ATOM 647 C CA . LYS A 1 81 ? -1.032 3.251 20.279 1.00 93.94 81 LYS A CA 1
ATOM 648 C C . LYS A 1 81 ? -0.281 2.127 19.567 1.00 93.94 81 LYS A C 1
ATOM 650 O O . LYS A 1 81 ? 0.384 2.378 18.561 1.00 93.94 81 LYS A O 1
ATOM 655 N N . ARG A 1 82 ? -0.357 0.893 20.077 1.00 95.19 82 ARG A N 1
ATOM 656 C CA . ARG A 1 82 ? 0.335 -0.257 19.472 1.00 95.19 82 ARG A CA 1
ATOM 657 C C . ARG A 1 82 ? -0.298 -0.615 18.129 1.00 95.19 82 ARG A C 1
ATOM 659 O O . ARG A 1 82 ? 0.420 -0.850 17.157 1.00 95.19 82 ARG A O 1
ATOM 666 N N . SER A 1 83 ? -1.622 -0.615 18.065 1.00 92.31 83 SER A N 1
ATOM 667 C CA . SER A 1 83 ? -2.385 -0.820 16.839 1.00 92.31 83 SER A CA 1
ATOM 668 C C . SER A 1 83 ? -2.115 0.289 15.828 1.00 92.31 83 SER A C 1
ATOM 670 O O . SER A 1 83 ? -1.797 -0.021 14.684 1.00 92.31 83 SER A O 1
ATOM 672 N N . MET A 1 84 ? -2.092 1.558 16.237 1.00 90.56 84 MET A N 1
ATOM 673 C CA . MET A 1 84 ? -1.722 2.666 15.351 1.00 90.56 84 MET A CA 1
ATOM 674 C C . MET A 1 84 ? -0.304 2.560 14.800 1.00 90.56 84 MET A C 1
ATOM 676 O O . MET A 1 84 ? -0.091 2.806 13.611 1.00 90.56 84 MET A O 1
ATOM 680 N N . ALA A 1 85 ? 0.670 2.162 15.620 1.00 92.88 85 ALA A N 1
ATOM 681 C CA . ALA A 1 85 ? 2.027 1.919 15.139 1.00 92.88 85 ALA A CA 1
ATOM 682 C C . ALA A 1 85 ? 2.034 0.807 14.080 1.00 92.88 85 ALA A C 1
ATOM 684 O O . ALA A 1 85 ? 2.585 0.984 12.995 1.00 92.88 85 ALA A O 1
ATOM 685 N N . ARG A 1 86 ? 1.331 -0.301 14.347 1.00 93.44 86 ARG A N 1
ATOM 686 C CA . ARG A 1 86 ? 1.208 -1.427 13.414 1.00 93.44 86 ARG A CA 1
ATOM 687 C C . ARG A 1 86 ? 0.523 -1.029 12.104 1.00 93.44 86 ARG A C 1
ATOM 689 O O . ARG A 1 86 ? 0.964 -1.437 11.032 1.00 93.44 86 ARG A O 1
ATOM 696 N N . LEU A 1 87 ? -0.521 -0.207 12.179 1.00 91.12 87 LEU A N 1
ATOM 697 C CA . LEU A 1 87 ? -1.212 0.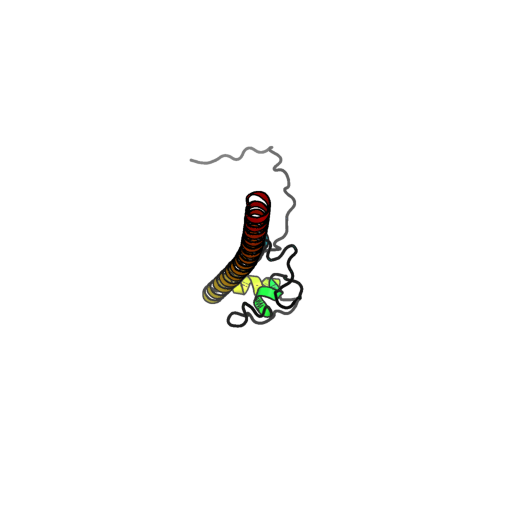356 11.021 1.00 91.12 87 LEU A CA 1
ATOM 698 C C . LEU A 1 87 ? -0.283 1.255 10.200 1.00 91.12 87 LEU A C 1
ATOM 700 O O . LEU A 1 87 ? -0.214 1.124 8.982 1.00 91.12 87 LEU A O 1
ATOM 704 N N . THR A 1 88 ? 0.472 2.126 10.867 1.00 90.38 88 THR A N 1
ATOM 705 C CA . THR A 1 88 ? 1.436 3.032 10.225 1.00 90.38 88 THR A CA 1
ATOM 706 C C . THR A 1 88 ? 2.518 2.246 9.487 1.00 90.38 88 THR A C 1
ATOM 708 O O . THR A 1 88 ? 2.833 2.558 8.339 1.00 90.38 88 THR A O 1
ATOM 711 N N . THR A 1 89 ? 3.025 1.168 10.092 1.00 92.69 89 THR A N 1
ATOM 712 C CA . THR A 1 89 ? 3.954 0.245 9.431 1.00 92.69 89 THR A CA 1
ATOM 713 C C . THR A 1 89 ? 3.329 -0.407 8.197 1.00 92.69 89 THR A C 1
ATOM 715 O O . THR A 1 89 ? 3.977 -0.452 7.155 1.00 92.69 89 THR A O 1
ATOM 718 N N . GLN A 1 90 ? 2.068 -0.852 8.261 1.00 91.44 90 GLN A N 1
ATOM 719 C CA . GLN A 1 90 ? 1.381 -1.394 7.081 1.00 91.44 90 GLN A CA 1
ATOM 720 C C . GLN A 1 90 ? 1.284 -0.379 5.944 1.00 91.44 90 GLN A C 1
ATOM 722 O O . GLN A 1 90 ? 1.620 -0.720 4.812 1.00 91.44 90 GLN A O 1
ATOM 727 N N . ILE A 1 91 ? 0.880 0.864 6.230 1.00 88.44 91 ILE A N 1
ATOM 728 C CA . ILE A 1 91 ? 0.823 1.929 5.215 1.00 88.44 91 ILE A CA 1
ATOM 729 C C . ILE A 1 91 ? 2.199 2.117 4.575 1.00 88.44 91 ILE A C 1
ATOM 731 O O . ILE A 1 91 ? 2.302 2.131 3.351 1.00 88.44 91 ILE A O 1
ATOM 735 N N . ALA A 1 92 ? 3.254 2.224 5.388 1.00 90.81 92 ALA A N 1
ATOM 736 C CA . ALA A 1 92 ? 4.610 2.424 4.891 1.00 90.81 92 ALA A CA 1
ATOM 737 C C . ALA A 1 92 ? 5.048 1.286 3.957 1.00 90.81 92 ALA A C 1
ATOM 739 O O . ALA A 1 92 ? 5.535 1.550 2.862 1.00 90.81 92 ALA A O 1
ATOM 740 N N . ILE A 1 93 ? 4.812 0.027 4.338 1.00 92.25 93 ILE A N 1
ATOM 741 C CA . ILE A 1 93 ? 5.161 -1.132 3.505 1.00 92.25 93 ILE A CA 1
ATOM 742 C C . ILE A 1 93 ? 4.386 -1.109 2.183 1.00 92.25 93 ILE A C 1
ATOM 744 O O . ILE A 1 93 ? 4.986 -1.330 1.131 1.00 92.25 93 ILE A O 1
ATOM 748 N N . LEU A 1 94 ? 3.079 -0.832 2.207 1.00 89.12 94 LEU A N 1
ATOM 749 C CA . LEU A 1 94 ? 2.246 -0.789 0.998 1.00 89.12 94 LEU A CA 1
ATOM 750 C C . LEU A 1 94 ? 2.712 0.298 0.029 1.00 89.12 94 LEU A C 1
ATOM 752 O O . LEU A 1 94 ? 2.880 0.040 -1.162 1.00 89.12 94 LEU A O 1
ATOM 756 N N . VAL A 1 95 ? 2.967 1.496 0.554 1.00 87.69 95 VAL A N 1
ATOM 757 C CA . VAL A 1 95 ? 3.461 2.638 -0.218 1.00 87.69 95 VAL A CA 1
ATOM 758 C C . VAL A 1 95 ? 4.837 2.326 -0.812 1.00 87.69 95 VAL A C 1
ATOM 760 O O . VAL A 1 95 ? 5.021 2.452 -2.022 1.00 87.69 95 VAL A O 1
ATOM 763 N N . CYS A 1 96 ? 5.784 1.842 -0.001 1.00 90.06 96 CYS A N 1
ATOM 764 C CA . CYS A 1 96 ? 7.123 1.470 -0.463 1.00 90.06 96 CYS A CA 1
ATOM 765 C C . CYS A 1 96 ? 7.088 0.362 -1.520 1.00 90.06 96 CYS A C 1
ATOM 767 O O . CYS A 1 96 ? 7.788 0.455 -2.524 1.00 90.06 96 CYS A O 1
ATOM 769 N N . SER A 1 97 ? 6.258 -0.664 -1.326 1.00 88.69 97 SER A N 1
ATOM 770 C CA . SER A 1 97 ? 6.137 -1.780 -2.272 1.00 88.69 97 SER A CA 1
ATOM 771 C C . SER A 1 97 ? 5.595 -1.313 -3.622 1.00 88.69 97 SER A C 1
ATOM 773 O O . SER A 1 97 ? 6.108 -1.719 -4.663 1.00 88.69 97 SER A O 1
ATOM 775 N N . LYS A 1 98 ? 4.603 -0.412 -3.623 1.00 84.38 98 LYS A N 1
ATOM 776 C CA . LYS A 1 98 ? 4.063 0.165 -4.860 1.00 84.38 98 LYS A CA 1
ATOM 777 C C . LYS A 1 98 ? 5.093 1.035 -5.577 1.00 84.38 98 LYS A C 1
ATOM 779 O O . LYS A 1 98 ? 5.304 0.855 -6.772 1.00 84.38 98 LYS A O 1
ATOM 784 N N . PHE A 1 99 ? 5.796 1.904 -4.850 1.00 87.62 99 PHE A N 1
ATOM 785 C CA . PHE A 1 99 ? 6.881 2.696 -5.434 1.00 87.62 99 PHE A CA 1
ATOM 786 C C . PHE A 1 99 ? 7.996 1.822 -6.010 1.00 87.62 99 PHE A C 1
ATOM 788 O O . PHE A 1 99 ? 8.482 2.103 -7.103 1.00 87.62 99 PHE A O 1
ATOM 795 N N . ALA A 1 100 ? 8.382 0.748 -5.318 1.00 90.62 100 ALA A N 1
ATOM 796 C CA . ALA A 1 100 ? 9.380 -0.192 -5.815 1.00 90.62 100 ALA A CA 1
ATOM 797 C C . ALA A 1 100 ? 8.928 -0.863 -7.123 1.00 90.62 100 ALA A C 1
ATOM 799 O O . ALA A 1 100 ? 9.716 -0.949 -8.064 1.00 90.62 100 ALA A O 1
ATOM 800 N N . ALA A 1 101 ? 7.660 -1.275 -7.220 1.00 86.62 101 ALA A N 1
ATOM 801 C CA . ALA A 1 101 ? 7.099 -1.842 -8.446 1.00 86.62 101 ALA A CA 1
ATOM 802 C C . ALA A 1 101 ? 7.088 -0.828 -9.607 1.00 86.62 101 ALA A C 1
ATOM 804 O O . ALA A 1 101 ? 7.520 -1.153 -10.717 1.00 86.62 101 ALA A O 1
ATOM 805 N N . ASP A 1 102 ? 6.667 0.414 -9.346 1.00 86.69 102 ASP A N 1
ATOM 806 C CA . ASP A 1 102 ? 6.646 1.493 -10.341 1.00 86.69 102 ASP A CA 1
ATOM 807 C C . ASP A 1 102 ? 8.065 1.831 -10.836 1.00 86.69 102 ASP A C 1
ATOM 809 O O . ASP A 1 102 ? 8.296 1.992 -12.040 1.00 86.69 102 ASP A O 1
ATOM 813 N N . LEU A 1 103 ? 9.039 1.887 -9.921 1.00 91.88 103 LEU A N 1
ATOM 814 C CA . LEU A 1 103 ? 10.45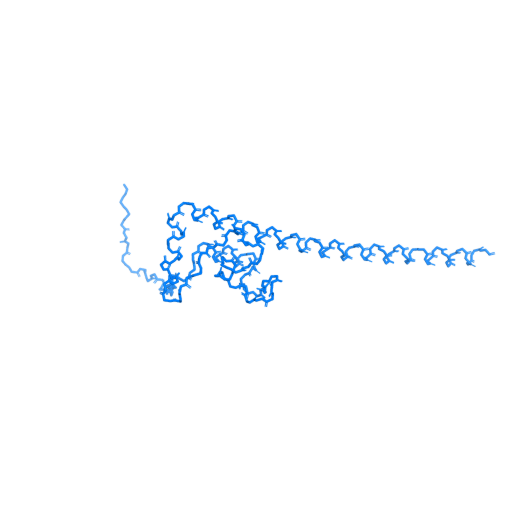5 2.094 -10.237 1.00 91.88 103 LEU A CA 1
ATOM 815 C C . LEU A 1 103 ? 11.023 0.945 -11.069 1.00 91.88 103 LEU A C 1
ATOM 817 O O . LEU A 1 103 ? 11.668 1.196 -12.087 1.00 91.88 103 LEU A O 1
ATOM 821 N N . HIS A 1 104 ? 10.756 -0.303 -10.683 1.00 92.50 104 HIS A N 1
ATOM 822 C CA . HIS A 1 104 ? 11.212 -1.478 -11.420 1.00 92.50 104 HIS A CA 1
ATOM 823 C C . HIS A 1 104 ? 10.640 -1.503 -12.846 1.00 92.50 104 HIS A C 1
ATOM 825 O O . HIS A 1 104 ? 11.367 -1.751 -13.807 1.00 92.50 104 HIS A O 1
ATOM 831 N N . SER A 1 105 ? 9.357 -1.171 -13.015 1.00 90.81 105 SER A N 1
ATOM 832 C CA . SER A 1 105 ? 8.715 -1.083 -14.333 1.00 90.81 105 SER A CA 1
ATOM 833 C C . SER A 1 105 ? 9.343 0.001 -15.218 1.00 90.81 105 SER A C 1
ATOM 835 O O . SER A 1 105 ? 9.682 -0.255 -16.378 1.00 90.81 105 SER A O 1
ATOM 837 N N . LYS A 1 106 ? 9.568 1.203 -14.666 1.00 95.50 106 LYS A N 1
ATOM 838 C CA . LYS A 1 106 ? 10.251 2.304 -15.367 1.00 95.50 106 LYS A CA 1
ATOM 839 C C . LYS A 1 106 ? 11.681 1.927 -15.747 1.00 95.50 106 LYS A C 1
ATOM 841 O O . LYS A 1 106 ? 12.075 2.156 -16.887 1.00 95.50 106 LYS A O 1
ATOM 846 N N . SER A 1 107 ? 12.422 1.315 -14.825 1.00 96.25 107 SER A N 1
ATOM 847 C CA . SER A 1 107 ? 13.779 0.819 -15.067 1.00 96.25 107 SER A CA 1
ATOM 848 C C . SER A 1 107 ? 13.797 -0.189 -16.216 1.00 96.25 107 SER A C 1
ATOM 850 O O . SER A 1 107 ? 14.506 0.022 -17.195 1.00 96.25 107 SER A O 1
ATOM 852 N N . ALA A 1 108 ? 12.930 -1.203 -16.185 1.00 96.56 108 ALA A N 1
ATOM 853 C CA . ALA A 1 108 ? 12.830 -2.193 -17.254 1.00 96.56 108 ALA A CA 1
ATOM 854 C C . ALA A 1 108 ? 12.444 -1.574 -18.609 1.00 96.56 108 ALA A C 1
ATOM 856 O O . ALA A 1 108 ? 12.906 -2.026 -19.658 1.00 96.56 108 ALA A O 1
ATOM 857 N N . ASN A 1 109 ? 11.594 -0.541 -18.616 1.00 96.62 109 ASN A N 1
ATOM 858 C CA . ASN A 1 109 ? 11.263 0.186 -19.839 1.00 96.62 109 ASN A CA 1
ATOM 859 C C . ASN A 1 109 ? 12.485 0.920 -20.404 1.00 96.62 109 ASN A C 1
ATOM 861 O O . ASN A 1 109 ? 12.792 0.747 -21.582 1.00 96.62 109 ASN A O 1
ATOM 865 N N . LEU A 1 110 ? 13.206 1.661 -19.561 1.00 97.38 110 LEU A N 1
ATOM 866 C CA . LEU A 1 110 ? 14.432 2.361 -19.942 1.00 97.38 110 LEU A CA 1
ATOM 867 C C . LEU A 1 110 ? 15.494 1.390 -20.463 1.00 97.38 110 LEU A C 1
ATOM 869 O O . LEU A 1 110 ? 16.042 1.627 -21.535 1.00 97.38 110 LEU A O 1
ATOM 873 N N . SER A 1 111 ? 15.721 0.261 -19.787 1.00 97.62 111 SER A N 1
ATOM 874 C CA . SER A 1 111 ? 16.656 -0.772 -20.250 1.00 97.62 111 SER A CA 1
ATOM 875 C C . SER A 1 111 ? 16.300 -1.291 -21.645 1.00 97.62 111 SER A C 1
ATOM 877 O O . SER A 1 111 ? 17.181 -1.449 -22.487 1.00 97.62 111 SER A O 1
ATOM 879 N N . ARG A 1 112 ? 15.008 -1.494 -21.940 1.00 97.31 112 ARG A N 1
ATOM 880 C CA . ARG A 1 112 ? 14.563 -1.875 -23.291 1.00 97.31 112 ARG A CA 1
ATOM 881 C C . ARG A 1 112 ? 14.827 -0.782 -24.325 1.00 97.31 112 ARG A C 1
ATOM 883 O O . ARG A 1 112 ? 15.148 -1.113 -25.461 1.00 97.31 112 ARG A O 1
ATOM 890 N N . GLN A 1 113 ? 14.673 0.491 -23.966 1.00 97.44 113 GLN A N 1
ATOM 891 C CA . GLN A 1 113 ? 14.974 1.600 -24.878 1.00 97.44 113 GLN A CA 1
ATOM 892 C C . GLN A 1 113 ? 16.472 1.696 -25.168 1.00 97.44 113 GLN A C 1
ATOM 894 O O . GLN A 1 113 ? 16.852 1.825 -26.326 1.00 97.44 113 GLN A O 1
ATOM 899 N N . VAL A 1 114 ? 17.317 1.556 -24.143 1.00 97.38 114 VAL A N 1
ATOM 900 C CA . VAL A 1 114 ? 18.778 1.545 -24.304 1.00 97.38 114 VAL A CA 1
ATOM 901 C C . VAL A 1 114 ? 19.202 0.424 -25.249 1.00 97.38 114 VAL A C 1
ATOM 903 O O . VAL A 1 114 ? 19.884 0.697 -26.230 1.00 97.38 114 VAL A O 1
ATOM 906 N N . CYS A 1 115 ? 18.709 -0.797 -25.027 1.00 96.44 115 CYS A N 1
ATOM 907 C CA . CYS A 1 115 ? 19.003 -1.939 -25.894 1.00 96.44 115 CYS A CA 1
ATOM 908 C C . CYS A 1 115 ? 18.595 -1.678 -27.356 1.00 96.44 115 CYS A C 1
ATOM 910 O O . CYS A 1 115 ? 19.378 -1.920 -28.269 1.00 96.44 115 CYS A O 1
ATOM 912 N N . LYS A 1 116 ? 17.409 -1.098 -27.594 1.00 97.50 116 LYS A N 1
ATOM 913 C CA . LYS A 1 116 ? 16.965 -0.728 -28.950 1.00 97.50 116 LYS A CA 1
ATOM 914 C C . LYS A 1 116 ? 17.866 0.316 -29.609 1.00 97.50 116 LYS A C 1
ATOM 916 O O . LYS A 1 116 ? 18.175 0.185 -30.794 1.00 97.50 116 LYS A O 1
ATOM 921 N N . CYS A 1 117 ? 18.265 1.351 -28.870 1.00 96.62 117 CYS A N 1
ATOM 922 C CA . CYS A 1 117 ? 19.174 2.379 -29.377 1.00 96.62 117 CYS A CA 1
ATOM 923 C C . CYS A 1 117 ? 20.542 1.789 -29.719 1.00 96.62 117 CYS A C 1
ATOM 925 O O . CYS A 1 117 ? 21.090 2.104 -30.770 1.00 96.62 117 CYS A O 1
ATOM 927 N N . GLU A 1 118 ? 21.064 0.906 -28.872 1.00 98.19 118 GLU A N 1
ATOM 928 C CA . GLU A 1 118 ? 22.349 0.244 -29.085 1.00 98.19 118 GLU A CA 1
ATOM 929 C C . GLU A 1 118 ? 22.333 -0.636 -30.340 1.00 98.19 118 GLU A C 1
ATOM 931 O O . GLU A 1 118 ? 23.203 -0.493 -31.198 1.00 98.19 118 GLU A O 1
ATOM 936 N N . THR A 1 119 ? 21.295 -1.459 -30.526 1.00 97.62 119 THR A N 1
ATOM 937 C CA . THR A 1 119 ? 21.136 -2.259 -31.751 1.00 97.62 119 THR A CA 1
ATOM 938 C C . THR A 1 119 ? 20.997 -1.381 -32.997 1.00 97.62 119 THR A C 1
ATOM 940 O O . THR A 1 119 ? 21.595 -1.674 -34.030 1.00 97.62 119 THR A O 1
ATOM 943 N N . SER A 1 120 ? 20.253 -0.274 -32.907 1.00 97.88 120 SER A N 1
ATOM 944 C CA . SER A 1 120 ? 20.103 0.666 -34.030 1.00 97.88 120 SER A CA 1
ATOM 945 C C . SER A 1 120 ? 21.437 1.321 -34.395 1.00 97.88 120 SER A C 1
ATOM 947 O O . SER A 1 120 ? 21.762 1.450 -35.573 1.00 97.88 120 SER A O 1
ATOM 949 N N . LEU A 1 121 ? 22.237 1.696 -33.393 1.00 97.62 121 LEU A N 1
ATOM 950 C CA . LEU A 1 121 ? 23.565 2.271 -33.591 1.00 97.62 121 LEU A CA 1
ATOM 951 C C . LEU A 1 121 ? 24.514 1.272 -34.268 1.00 97.62 121 LEU A C 1
ATOM 953 O O . LEU A 1 121 ? 25.189 1.632 -35.230 1.00 97.62 121 LEU A O 1
ATOM 957 N N . GLN A 1 122 ? 24.521 0.014 -33.816 1.00 97.75 122 GLN A N 1
ATOM 958 C CA . GLN A 1 122 ? 25.307 -1.061 -34.432 1.00 97.75 122 GLN A CA 1
ATOM 959 C C . GLN A 1 122 ? 24.913 -1.287 -35.899 1.00 97.75 122 GLN A C 1
ATOM 961 O O . GLN A 1 122 ? 25.784 -1.419 -36.757 1.00 97.75 122 GLN A O 1
ATOM 966 N N . GLN A 1 123 ? 23.614 -1.266 -36.211 1.00 97.00 123 GLN A N 1
ATOM 967 C CA . GLN A 1 123 ? 23.122 -1.424 -37.582 1.00 97.00 123 GLN A CA 1
ATOM 968 C C . GLN A 1 123 ? 23.553 -0.267 -38.498 1.00 97.00 123 GLN A C 1
ATOM 970 O O . GLN A 1 123 ? 23.945 -0.498 -39.645 1.00 97.00 123 GLN A O 1
ATOM 975 N N . VAL A 1 124 ? 23.505 0.974 -38.001 1.00 96.56 124 VAL A N 1
ATOM 976 C CA . VAL A 1 124 ? 23.990 2.150 -38.741 1.00 96.56 124 VAL A CA 1
ATOM 977 C C . VAL A 1 124 ? 25.498 2.055 -38.974 1.00 96.56 124 VAL A C 1
ATOM 979 O O . VAL A 1 124 ? 25.943 2.293 -40.094 1.00 96.56 124 VAL A O 1
ATOM 982 N N . SER A 1 125 ? 26.270 1.647 -37.962 1.00 95.81 125 SER A N 1
ATOM 983 C CA . SER A 1 125 ? 27.722 1.452 -38.081 1.00 95.81 125 SER A CA 1
ATOM 984 C C . SER A 1 125 ? 28.068 0.434 -39.168 1.00 95.81 125 SER A C 1
ATOM 986 O O . SER A 1 125 ? 28.859 0.733 -40.056 1.00 95.81 125 SER A O 1
ATOM 988 N N . ALA A 1 126 ? 27.418 -0.733 -39.156 1.00 95.88 126 ALA A N 1
ATOM 989 C CA . ALA A 1 126 ? 27.641 -1.771 -40.162 1.00 95.88 126 ALA A CA 1
ATOM 990 C C . ALA A 1 126 ? 27.272 -1.300 -41.582 1.00 95.88 126 ALA A C 1
ATOM 992 O O . ALA A 1 126 ? 27.981 -1.582 -42.543 1.00 95.88 126 ALA A O 1
ATOM 993 N N . SER A 1 127 ? 26.178 -0.543 -41.723 1.00 95.44 127 SER A N 1
ATOM 994 C CA . SER A 1 127 ? 25.760 0.009 -43.022 1.00 95.44 127 SER A CA 1
ATOM 995 C C . SER A 1 127 ? 26.762 1.037 -43.559 1.00 95.44 127 SER A C 1
ATOM 997 O O . SER A 1 127 ? 27.002 1.107 -44.766 1.00 95.44 127 SER A O 1
ATOM 999 N N . LEU A 1 128 ? 27.357 1.831 -42.664 1.00 94.69 128 LEU A N 1
ATOM 1000 C CA . LEU A 1 128 ? 28.377 2.815 -43.011 1.00 94.69 128 LEU A CA 1
ATOM 1001 C C . LEU A 1 128 ? 29.664 2.142 -43.500 1.00 94.69 128 LEU A C 1
ATOM 1003 O O . LEU A 1 128 ? 30.205 2.559 -44.521 1.00 94.69 128 LEU A O 1
ATOM 1007 N N . GLU A 1 129 ? 30.117 1.084 -42.823 1.00 94.12 129 GLU A N 1
ATOM 1008 C CA . GLU A 1 129 ? 31.294 0.305 -43.234 1.00 94.12 129 GLU A CA 1
ATOM 1009 C C . GLU A 1 129 ? 31.130 -0.279 -44.644 1.00 94.12 129 GLU A C 1
ATOM 1011 O O . GLU A 1 129 ? 32.034 -0.146 -45.464 1.00 94.12 129 GLU A O 1
ATOM 1016 N N . VAL A 1 130 ? 29.953 -0.829 -44.966 1.00 94.31 130 VAL A N 1
ATOM 1017 C CA . VAL A 1 130 ? 29.636 -1.359 -46.309 1.00 94.31 130 VAL A CA 1
ATOM 1018 C C . VAL A 1 130 ? 29.606 -0.270 -47.388 1.00 94.31 130 VAL A C 1
ATOM 1020 O O . VAL A 1 130 ? 29.851 -0.555 -48.552 1.00 94.31 130 VAL A O 1
ATOM 1023 N N . THR A 1 131 ? 29.274 0.972 -47.031 1.00 90.88 131 THR A N 1
ATOM 1024 C CA . THR A 1 131 ? 29.157 2.070 -48.008 1.00 90.88 131 THR A CA 1
ATOM 1025 C C . THR A 1 131 ? 30.515 2.690 -48.355 1.00 90.88 131 THR A C 1
ATOM 1027 O O . THR A 1 131 ? 30.659 3.286 -49.421 1.00 90.88 131 THR A O 1
ATOM 1030 N N . ILE A 1 132 ? 31.493 2.600 -47.448 1.00 88.38 132 ILE A N 1
ATOM 1031 C CA . ILE A 1 132 ? 32.803 3.260 -47.579 1.00 88.38 132 ILE A CA 1
ATOM 1032 C C . ILE A 1 132 ? 33.908 2.284 -48.027 1.00 88.38 132 ILE A C 1
ATOM 1034 O O . ILE A 1 132 ? 34.902 2.740 -48.595 1.00 88.38 132 ILE A O 1
ATOM 1038 N N . GLY A 1 133 ? 33.759 0.979 -47.770 1.00 72.56 133 GLY A N 1
ATOM 1039 C CA . GLY A 1 133 ? 34.688 -0.073 -48.215 1.00 72.56 133 GLY A CA 1
ATOM 1040 C C . GLY A 1 133 ? 34.402 -0.578 -49.623 1.00 72.56 133 GLY A C 1
ATOM 1041 O O . GLY A 1 133 ? 35.390 -0.860 -50.336 1.00 72.56 133 GLY A O 1
#

Organism: Araneus ventricosus (NCBI:txid182803)

pLDDT: mean 81.34, std 18.54, range [31.83, 98.19]

Foldseek 3Di:
DDDDDDPDPPDPPPPPPPDDDDPLQVLCVVLPQQPDDAAPVRHRRHSLCLQAPGPQLVVLHDDRDDPVCVNVVVVVLVPDPVSVVSSVVSSVSSSVVVVVVVVVVVVVVVVVVVVVVVVVVVVVVVVVVVVPD

Sequence (133 aa):
MIFRVTPGVRVPQVASAHERHGPFVTYLHRFDLCSHNRCVCDAKGDPNHYATVCPVTKSFHFMKPSAENLSTWWENIVQDKRSMARLTTQIAILVCSKFAADLHSKSANLSRQVCKCETSLQQVSASLEVTIG

Radius of gyration: 26.05 Å; chains: 1; bounding box: 61×50×72 Å